Protein 4X8K (pdb70)

Solvent-accessible surface area: 9488 Å² total; per-residue (Å²): 94,53,149,110,24,54,67,14,6,43,52,10,2,0,2,38,10,0,52,36,51,37,64,90,30,80,137,162,75,89,77,30,76,75,52,77,106,146,3,7,67,106,3,30,135,12,4,85,114,0,37,88,95,2,33,119,68,10,78,198,39,0,48,57,7,0,131,151,35,59,79,149,71,22,62,83,134,65,0,31,106,47,0,51,106,2,1,59,146,0,6,35,82,8,16,38,80,139,68,94,105,0,32,82,41,0,29,145,39,0,81,50,22,0,68,150,17,28,74,126,96,114,174,131,126,78,16,38,56,22,0,85,118,50,18,58,94,149,91,0,60,91,11,9,105,78,24,20,100,109,41,143,90,130

GO terms:
  GO:0003677 DNA binding (F, IDA)
  GO:0016987 sigma factor activity (F, IDA)
  GO:0009415 response to water (P, IEP)
  GO:0005886 plasma membrane (C, HDA)
  GO:0005515 protein binding (F, IPI)
  GO:0009274 peptidoglycan-based cell wall (C, HDA)

Nearest PDB structures (foldseek):
  4x8k-assembly1_A  TM=1.008E+00  e=1.789E-16  Mycobacterium tuberculosis
  5vi5-assembly1_F  TM=9.895E-01  e=3.797E-14  Mycolicibacterium smegmatis MC2 155
  6dcf-assembly1_F  TM=9.648E-01  e=3.797E-14  Mycolicibacterium smegmatis MC2 155
  6bzo-assembly1_F  TM=9.725E-01  e=1.727E-14  Mycobacterium tuberculosis
  5vi8-assembly1_F  TM=9.917E-01  e=7.922E-14  Mycolicibacterium smegmatis MC2 155

Secondary structure (DSSP, 8-state):
-HHHHHHHHHHHHHHHHHHHHHHHHHTTT----HHHHHHHHHHHHHHHHHHHHHHHTTHHHHHHHHHTT-SSSS-HHHHHHHHHHHHHHHHHH--TTS-S-HHHHHHHHHHHHHHHHHHHH-/----HHHHHHHHS-HHHHHHHHHHHHHHHT--

B-factor: mean 57.13, std 20.07, range [26.62, 139.01]

Radius of gyration: 17.94 Å; Cα contacts (8 Å, |Δi|>4): 146; chains: 2; bounding box: 28×34×58 Å

Organism: Mycobacterium tuberculosis (strain ATCC 25618 / H37Rv) (NCBI:txid83332)

Foldseek 3Di:
DQVLQLVLLVLQVLLVVLVVVQVVCVVVVHDDDPVVNVVSVVSNVSNVVSLVVNLVVCLVVLLVLLVVVPPQPDDSVRLSVQLSVLQSVLSVVDDSVVPDGSNVSSNVSSNVSSVVVSVVVD/DDQDPVSVCVVPDPVVRVVVVVVVVVVVVVVD

Structure (mmCIF, N/CA/C/O backbone):
data_4X8K
#
_entry.id   4X8K
#
_cell.length_a   84.459
_cell.length_b   84.459
_cell.length_c   73.701
_cell.angle_alpha   90.000
_cell.angle_beta   90.000
_cell.angle_gamma   120.000
#
_symmetry.space_group_name_H-M   'P 31 2 1'
#
loop_
_entity.id
_entity.type
_entity.pdbx_description
1 polymer 'RNA polymerase sigma factor SigA'
2 polymer 'RNA polymerase-binding protein RbpA'
3 non-polymer 'SULFATE ION'
4 non-polymer 1,2-ETHANEDIOL
5 water water
#
loop_
_atom_site.group_PDB
_atom_site.id
_atom_site.type_symbol
_atom_site.label_atom_id
_atom_site.label_alt_id
_atom_site.label_comp_id
_atom_site.label_asym_id
_atom_site.label_entity_id
_atom_site.label_seq_id
_atom_site.pdbx_PDB_ins_code
_atom_site.Cartn_x
_atom_site.Cartn_y
_atom_site.Cartn_z
_atom_site.occupancy
_atom_site.B_iso_or_equiv
_atom_site.auth_seq_id
_atom_site.auth_comp_id
_atom_site.auth_asym_id
_atom_site.auth_atom_id
_atom_site.pdbx_PDB_model_num
ATOM 1 N N . ASN A 1 7 ? 37.402 45.404 8.207 1.00 65.07 242 ASN A N 1
ATOM 2 C CA . ASN A 1 7 ? 38.855 45.370 8.312 1.00 69.67 242 ASN A CA 1
ATOM 3 C C . ASN A 1 7 ? 39.322 44.045 8.903 1.00 77.68 242 ASN A C 1
ATOM 4 O O . ASN A 1 7 ? 38.568 43.361 9.597 1.00 76.59 242 ASN A O 1
ATOM 6 N N . ALA A 1 8 ? 40.571 43.690 8.625 1.00 69.40 243 ALA A N 1
ATOM 7 C CA . ALA A 1 8 ? 41.145 42.448 9.123 1.00 69.14 243 ALA A CA 1
ATOM 8 C C . ALA A 1 8 ? 41.140 42.410 10.647 1.00 63.61 243 ALA A C 1
ATOM 9 O O . ALA A 1 8 ? 40.934 41.359 11.251 1.00 71.85 243 ALA A O 1
ATOM 11 N N . GLU A 1 9 ? 41.363 43.565 11.262 1.00 74.35 244 GLU A N 1
ATOM 12 C CA . GLU A 1 9 ? 41.447 43.657 12.713 1.00 68.53 244 GLU A CA 1
ATOM 13 C C . GLU A 1 9 ? 40.089 43.394 13.368 1.00 63.88 244 GLU A C 1
ATOM 14 O O . 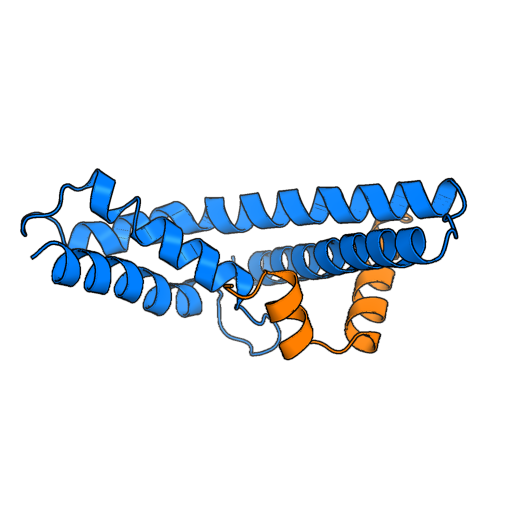GLU A 1 9 ? 39.980 42.585 14.294 1.00 55.90 244 GLU A O 1
ATOM 20 N N . GLU A 1 10 ? 39.060 44.079 12.880 1.00 54.56 245 GLU A N 1
ATOM 21 C CA . GLU A 1 10 ? 37.704 43.884 13.375 1.00 53.70 245 GLU A CA 1
ATOM 22 C C . GLU A 1 10 ? 37.237 42.449 13.152 1.00 53.95 245 GLU A C 1
ATOM 23 O O . GLU A 1 10 ? 36.396 41.944 13.900 1.00 54.61 245 GLU A O 1
ATOM 29 N N . GLU A 1 11 ? 37.778 41.809 12.114 1.00 54.05 246 GLU A N 1
ATOM 30 C CA . GLU A 1 11 ? 37.505 40.399 11.822 1.00 51.58 246 GLU A CA 1
ATOM 31 C C . GLU A 1 11 ? 37.842 39.491 13.004 1.00 52.19 246 GLU A C 1
ATOM 32 O O . GLU A 1 11 ? 37.041 38.639 13.397 1.00 46.23 246 GLU A O 1
ATOM 38 N N . VAL A 1 12 ? 39.043 39.669 13.549 1.00 43.05 247 VAL A N 1
ATOM 39 C CA . VAL A 1 12 ? 39.527 38.835 14.638 1.00 55.44 247 VAL A CA 1
ATOM 40 C C . VAL A 1 12 ? 38.679 39.041 15.882 1.00 55.66 247 VAL A C 1
ATOM 41 O O . VAL A 1 12 ? 38.341 38.088 16.585 1.00 54.71 247 VAL A O 1
ATOM 45 N N . GLU A 1 13 ? 38.333 40.295 16.144 1.00 48.14 248 GLU A N 1
ATOM 46 C CA . GLU A 1 13 ? 37.527 40.625 17.302 1.00 43.25 248 GLU A CA 1
ATOM 47 C C . GLU A 1 13 ? 36.164 39.934 17.203 1.00 57.33 248 GLU A C 1
ATOM 48 O O . GLU A 1 13 ? 35.669 39.386 18.189 1.00 46.14 248 GLU A O 1
ATOM 54 N N . LEU A 1 14 ? 35.576 39.923 16.007 1.00 47.99 249 LEU A N 1
ATOM 55 C CA . LEU A 1 14 ? 34.292 39.251 15.813 1.00 45.15 249 LEU A CA 1
ATOM 56 C C . LEU A 1 14 ? 34.392 37.740 16.049 1.00 40.25 249 LEU A C 1
ATOM 57 O O . LEU A 1 14 ? 33.502 37.137 16.653 1.00 38.58 249 LEU A O 1
ATOM 62 N N . ALA A 1 15 ? 35.474 37.136 15.566 1.00 40.86 250 ALA A N 1
ATOM 63 C CA . ALA A 1 15 ? 35.672 35.695 15.694 1.00 50.06 250 ALA A CA 1
ATOM 64 C C . ALA A 1 15 ? 35.907 35.284 17.160 1.00 35.33 250 ALA A C 1
ATOM 65 O O . ALA A 1 15 ? 35.403 34.262 17.618 1.00 40.91 250 ALA A O 1
ATOM 67 N N . LYS A 1 16 ? 36.646 36.093 17.905 1.00 38.31 251 LYS A N 1
ATOM 68 C CA . LYS A 1 16 ? 36.808 35.834 19.331 1.00 42.72 251 LYS A CA 1
ATOM 69 C C . LYS A 1 16 ? 35.455 35.871 20.041 1.00 47.65 251 LYS A C 1
ATOM 70 O O . LYS A 1 16 ? 35.165 35.018 20.895 1.00 45.17 251 LYS A O 1
ATOM 76 N N . ARG A 1 17 ? 34.627 36.854 19.685 1.00 43.55 252 ARG A N 1
ATOM 77 C CA . ARG A 1 17 ? 33.330 37.016 20.338 1.00 41.67 252 ARG A CA 1
ATOM 78 C C . ARG A 1 17 ? 32.470 35.806 20.038 1.00 38.48 252 ARG A C 1
ATOM 79 O O . ARG A 1 17 ? 31.703 35.343 20.881 1.00 38.20 252 ARG A O 1
ATOM 87 N N . ILE A 1 18 ? 32.625 35.275 18.832 1.00 37.43 253 ILE A N 1
ATOM 88 C CA . ILE A 1 18 ? 31.873 34.101 18.426 1.00 37.27 253 ILE A CA 1
ATOM 89 C C . ILE A 1 18 ? 32.280 32.871 19.239 1.00 35.06 253 ILE A C 1
ATOM 90 O O . ILE A 1 18 ? 31.432 32.140 19.744 1.00 37.18 253 ILE A O 1
ATOM 95 N N . GLU A 1 19 ? 33.581 32.648 19.370 1.00 34.59 254 GLU A N 1
ATOM 96 C CA . GLU A 1 19 ? 34.067 31.494 20.115 1.00 40.97 254 GLU A CA 1
ATOM 97 C C . GLU A 1 19 ? 33.680 31.587 21.592 1.00 32.42 254 GLU A C 1
ATOM 98 O O . GLU A 1 19 ? 33.174 30.620 22.164 1.00 30.90 254 GLU A O 1
ATOM 104 N N . ALA A 1 20 ? 33.881 32.758 22.194 1.00 32.58 255 ALA A N 1
ATOM 105 C CA . ALA A 1 20 ? 33.488 32.975 23.590 1.00 35.94 255 ALA A CA 1
ATOM 106 C C . ALA A 1 20 ? 31.997 32.691 23.806 1.00 33.00 255 ALA A C 1
ATOM 107 O O . ALA A 1 20 ? 31.611 32.058 24.798 1.00 43.56 255 ALA A O 1
ATOM 109 N N . GLY A 1 21 ? 31.171 33.149 22.867 1.00 42.42 256 GLY A N 1
ATOM 110 C CA . GLY A 1 21 ? 29.734 32.947 22.931 1.00 28.96 256 GLY A CA 1
ATOM 111 C C . GLY A 1 21 ? 29.331 31.489 22.838 1.00 41.27 256 GLY A C 1
ATOM 112 O O . GLY A 1 21 ? 28.469 31.020 23.589 1.00 40.71 256 GLY A O 1
ATOM 113 N N . LEU A 1 22 ? 29.951 30.777 21.900 1.00 36.02 257 LEU A N 1
ATOM 114 C CA . LEU A 1 22 ? 29.748 29.339 21.733 1.00 36.37 257 LEU A CA 1
ATOM 115 C C . LEU A 1 22 ? 30.107 28.587 23.002 1.00 43.28 257 LEU A C 1
ATOM 116 O O . LEU A 1 22 ? 29.376 27.705 23.455 1.00 39.49 257 LEU A O 1
ATOM 121 N N . TYR A 1 23 ? 31.256 28.935 23.567 1.00 33.71 258 TYR A N 1
ATOM 122 C CA . TYR A 1 23 ? 31.704 28.295 24.793 1.00 43.07 258 TYR A CA 1
ATOM 123 C C . TYR A 1 23 ? 30.771 28.608 25.972 1.00 43.85 258 TYR A C 1
ATOM 124 O O . TYR A 1 23 ? 30.376 27.702 26.712 1.00 41.63 258 TYR A O 1
ATOM 133 N N . ALA A 1 24 ? 30.410 29.880 26.134 1.00 40.23 259 ALA A N 1
ATOM 134 C CA . ALA A 1 24 ? 29.456 30.281 27.175 1.00 40.14 259 ALA A CA 1
ATOM 135 C C . ALA A 1 24 ? 28.149 29.495 27.061 1.00 47.86 259 ALA A C 1
ATOM 136 O O . ALA A 1 24 ? 27.546 29.104 28.061 1.00 46.81 259 ALA A O 1
ATOM 138 N N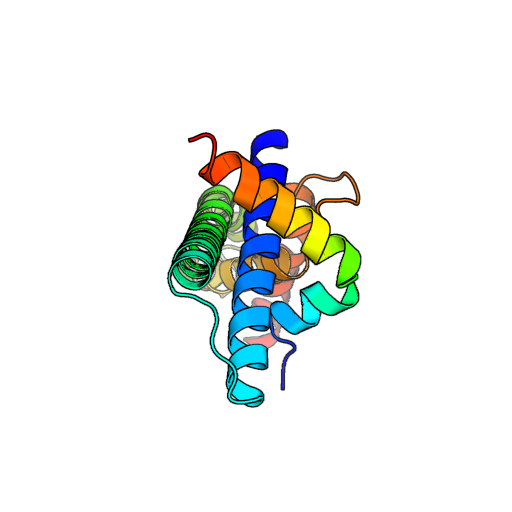 . THR A 1 25 ? 27.723 29.262 25.828 1.00 43.59 260 THR A N 1
ATOM 139 C CA . THR A 1 25 ? 26.505 28.513 25.566 1.00 41.36 260 THR A CA 1
ATOM 140 C C . THR A 1 25 ? 26.654 27.059 25.994 1.00 41.85 260 THR A C 1
ATOM 141 O O . THR A 1 25 ? 25.750 26.486 26.599 1.00 46.01 260 THR A O 1
ATOM 145 N N . GLN A 1 26 ? 27.797 26.463 25.662 1.00 39.29 261 GLN A N 1
ATOM 146 C CA . GLN A 1 26 ? 28.046 25.060 25.973 1.00 44.19 261 GLN A CA 1
ATOM 147 C C . GLN A 1 26 ? 28.127 24.862 27.481 1.00 47.33 261 GLN A C 1
ATOM 148 O O . GLN A 1 26 ? 27.526 23.942 28.042 1.00 47.09 261 GLN A O 1
ATOM 154 N N . LEU A 1 27 ? 28.875 25.749 28.125 1.00 40.73 262 LEU A N 1
ATOM 155 C CA . LEU A 1 27 ? 29.061 25.708 29.565 1.00 47.08 262 LEU A CA 1
ATOM 156 C C . LEU A 1 27 ? 27.713 25.701 30.298 1.00 47.53 262 LEU A C 1
ATOM 157 O O . LEU A 1 27 ? 27.485 24.881 31.187 1.00 45.71 262 LEU A O 1
ATOM 162 N N . MET A 1 28 ? 26.808 26.587 29.899 1.00 49.84 263 MET A N 1
ATOM 163 C CA . MET A 1 28 ? 25.480 26.624 30.498 1.00 53.33 263 MET A CA 1
ATOM 164 C C . MET A 1 28 ? 24.659 25.378 30.172 1.00 59.19 263 MET A C 1
ATOM 165 O O . MET A 1 28 ? 23.916 24.880 31.014 1.00 57.34 263 MET A O 1
ATOM 170 N N . THR A 1 29 ? 24.795 24.869 28.953 1.00 47.73 264 THR A N 1
ATOM 171 C CA . THR A 1 29 ? 24.111 23.632 28.585 1.00 46.82 264 THR A CA 1
ATOM 172 C C . THR A 1 29 ? 24.578 22.440 29.429 1.00 58.64 264 THR A C 1
ATOM 173 O O . THR A 1 29 ? 23.767 21.668 29.937 1.00 62.55 264 THR A O 1
ATOM 177 N N . GLU A 1 30 ? 25.890 22.299 29.575 1.00 52.09 265 GLU A N 1
ATOM 178 C CA . GLU A 1 30 ? 26.454 21.170 30.300 1.00 56.60 265 GLU A CA 1
ATOM 179 C C . GLU A 1 30 ? 26.268 21.318 31.809 1.00 61.29 265 GLU A C 1
ATOM 180 O O . GLU A 1 30 ? 26.180 20.321 32.524 1.00 60.02 265 GLU A O 1
ATOM 186 N N . LEU A 1 31 ? 26.192 22.556 32.288 1.00 56.09 266 LEU A N 1
ATOM 187 C CA . LEU A 1 31 ? 25.887 22.802 33.696 1.00 56.73 266 LEU A CA 1
ATOM 188 C C . LEU A 1 31 ? 24.461 22.372 34.011 1.00 69.33 266 LEU A C 1
ATOM 189 O O . LEU A 1 31 ? 24.171 21.888 35.104 1.00 78.09 266 LEU A O 1
ATOM 194 N N . SER A 1 32 ? 23.574 22.552 33.039 1.00 73.52 267 SER A N 1
ATOM 195 C CA . SER A 1 32 ? 22.183 22.151 33.180 1.00 65.57 267 SER A CA 1
ATOM 196 C C . SER A 1 32 ? 22.071 20.630 33.283 1.00 68.85 267 SER A C 1
ATOM 197 O O . SER A 1 32 ? 21.279 20.108 34.067 1.00 82.40 267 SER A O 1
ATOM 200 N N . GLU A 1 33 ? 22.881 19.927 32.497 1.00 69.92 268 GLU A N 1
ATOM 201 C CA . GLU A 1 33 ? 22.852 18.468 32.459 1.00 69.23 268 GLU A CA 1
ATOM 202 C C . GLU A 1 33 ? 23.311 17.828 33.766 1.00 82.26 268 GLU A C 1
ATOM 203 O O . GLU A 1 33 ? 23.193 16.615 33.937 1.00 94.42 268 GLU A O 1
ATOM 209 N N . ARG A 1 34 ? 23.848 18.631 34.679 1.00 80.18 269 ARG A N 1
ATOM 210 C CA . ARG A 1 34 ? 24.272 18.105 35.972 1.00 84.76 269 ARG A CA 1
ATOM 211 C C . ARG A 1 34 ? 23.507 18.775 37.108 1.00 79.40 269 ARG A C 1
ATOM 212 O O . ARG A 1 34 ? 23.975 18.820 38.243 1.00 97.76 269 ARG A O 1
ATOM 220 N N . GLY A 1 35 ? 22.328 19.300 36.790 1.00 79.99 270 GLY A N 1
ATOM 221 C CA . GLY A 1 35 ? 21.428 19.833 37.796 1.00 79.58 270 GLY A CA 1
ATOM 222 C C . GLY A 1 35 ? 21.903 21.107 38.463 1.00 90.63 270 GLY A C 1
ATOM 223 O O . GLY A 1 35 ? 21.148 21.754 39.191 1.00 102.67 270 GLY A O 1
ATOM 224 N N . GLU A 1 36 ? 23.156 21.471 38.218 1.00 88.74 271 GLU A N 1
ATOM 225 C CA . GLU A 1 36 ? 23.725 22.674 38.809 1.00 86.22 271 GLU A CA 1
ATOM 226 C C . GLU A 1 36 ? 23.325 23.916 38.024 1.00 90.57 271 GLU A C 1
ATOM 227 O O . GLU A 1 36 ? 23.191 23.885 36.799 1.00 89.25 271 GLU A O 1
ATOM 233 N N . LYS A 1 37 ? 23.117 25.009 38.744 1.00 105.57 272 LYS A N 1
ATOM 234 C CA . LYS A 1 37 ? 22.852 26.292 38.117 1.00 93.01 272 LYS A CA 1
ATOM 235 C C . LYS A 1 37 ? 23.942 27.270 38.520 1.00 91.16 272 LYS A C 1
ATOM 236 O O . LYS A 1 37 ? 24.575 27.118 39.569 1.00 70.48 272 LYS A O 1
ATOM 238 N N . LEU A 1 38 ? 24.181 28.264 37.679 1.00 72.08 273 LEU A N 1
ATOM 239 C CA . LEU A 1 38 ? 25.123 29.306 38.040 1.00 86.46 273 LEU A CA 1
ATOM 240 C C . LEU A 1 38 ? 24.441 30.302 38.968 1.00 82.38 273 LEU A C 1
ATOM 241 O O . LEU A 1 38 ? 23.231 30.518 38.870 1.00 75.40 273 LEU A O 1
ATOM 246 N N . PRO A 1 39 ? 25.212 30.898 39.887 1.00 79.75 274 PRO A N 1
ATOM 247 C CA . PRO A 1 39 ? 24.707 32.055 40.629 1.00 64.59 274 PRO A CA 1
ATOM 248 C C . PRO A 1 39 ? 24.165 33.104 39.653 1.00 81.84 274 PRO A C 1
ATOM 249 O O . PRO A 1 39 ? 24.635 33.174 38.516 1.00 64.84 274 PRO A O 1
ATOM 253 N N . ALA A 1 40 ? 23.185 33.893 40.083 1.00 81.06 275 ALA A N 1
ATOM 254 C CA . ALA A 1 40 ? 22.483 34.801 39.178 1.00 71.98 275 ALA A CA 1
ATOM 255 C C . ALA A 1 40 ? 23.423 35.785 38.479 1.00 75.78 275 ALA A C 1
ATOM 256 O O . ALA A 1 40 ? 23.188 36.164 37.327 1.00 65.03 275 ALA A O 1
ATOM 258 N N . ALA A 1 41 ? 24.486 36.191 39.171 1.00 52.28 276 ALA A N 1
ATOM 259 C CA . ALA A 1 41 ? 25.423 37.165 38.619 1.00 56.99 276 ALA A CA 1
ATOM 260 C C . ALA A 1 41 ? 26.243 36.570 37.476 1.00 72.12 276 ALA A C 1
ATOM 261 O O . ALA A 1 41 ? 26.484 37.235 36.469 1.00 68.63 276 ALA A O 1
ATOM 263 N N . GLN A 1 42 ? 26.669 35.321 37.637 1.00 68.17 277 GLN A N 1
ATOM 264 C CA . GLN A 1 42 ? 27.415 34.628 36.591 1.00 66.83 277 GLN A CA 1
ATOM 265 C C . GLN A 1 42 ? 26.534 34.340 35.384 1.00 63.58 277 GLN A C 1
ATOM 266 O O . GLN A 1 42 ? 26.931 34.587 34.246 1.00 56.94 277 GLN A O 1
ATOM 272 N N . ARG A 1 43 ? 25.344 33.807 35.652 1.00 56.80 278 ARG A N 1
ATOM 273 C CA . ARG A 1 43 ? 24.361 33.472 34.627 1.00 62.72 278 ARG A CA 1
ATOM 274 C C . ARG A 1 43 ? 24.067 34.672 33.729 1.00 63.18 278 ARG A C 1
ATOM 275 O O . ARG A 1 43 ? 23.974 34.539 32.510 1.00 53.55 278 ARG A O 1
ATOM 283 N N . ARG A 1 44 ? 23.937 35.843 34.345 1.00 48.18 279 ARG A N 1
ATOM 284 C CA . ARG A 1 44 ? 23.676 37.082 33.624 1.00 62.54 279 ARG A CA 1
ATOM 285 C C . ARG A 1 44 ? 24.801 37.434 32.652 1.00 55.92 279 ARG A C 1
ATOM 286 O O . ARG A 1 44 ? 24.539 37.869 31.528 1.00 52.50 279 ARG A O 1
ATOM 294 N N . ASP A 1 45 ? 26.044 37.251 33.091 1.00 54.63 280 ASP A N 1
ATOM 295 C CA . ASP A 1 45 ? 27.213 37.564 32.270 1.00 59.65 280 ASP A CA 1
ATOM 296 C C . ASP A 1 45 ? 27.393 36.545 31.145 1.00 62.72 280 ASP A C 1
ATOM 297 O O . ASP A 1 45 ? 27.768 36.898 30.020 1.00 49.66 280 ASP A O 1
ATOM 302 N N . MET A 1 46 ? 27.127 35.283 31.468 1.00 41.64 281 MET A N 1
ATOM 303 C CA . MET A 1 46 ? 27.200 34.189 30.510 1.00 51.53 281 MET A CA 1
ATOM 304 C C . MET A 1 46 ? 26.158 34.407 29.425 1.00 57.63 281 MET A C 1
ATOM 305 O O . MET A 1 46 ? 26.427 34.224 28.240 1.00 53.29 281 MET A O 1
ATOM 310 N N . MET A 1 47 ? 24.966 34.811 29.851 1.00 45.89 282 MET A N 1
ATOM 311 C CA . MET A 1 47 ? 23.858 35.085 28.949 1.00 45.82 282 MET A CA 1
ATOM 312 C C . MET A 1 47 ? 24.200 36.233 27.994 1.00 50.06 282 MET A C 1
ATOM 313 O O . MET A 1 47 ? 23.896 36.179 26.799 1.00 49.43 282 MET A O 1
ATOM 318 N N . TRP A 1 48 ? 24.851 37.260 28.530 1.00 39.24 283 TRP A N 1
ATOM 319 C CA . TRP A 1 48 ? 25.267 38.405 27.733 1.00 49.68 283 TRP A CA 1
ATOM 320 C C . TRP A 1 48 ? 26.319 38.005 26.699 1.00 43.95 283 TRP A C 1
ATOM 321 O O . TRP A 1 48 ? 26.245 38.418 25.548 1.00 45.94 283 TRP A O 1
ATOM 332 N N . ILE A 1 49 ? 27.302 37.215 27.128 1.00 46.19 284 ILE A N 1
ATOM 333 C CA . ILE A 1 49 ? 28.365 36.729 26.247 1.00 46.99 284 ILE A CA 1
ATOM 334 C C . ILE A 1 49 ? 27.778 35.873 25.122 1.00 40.92 284 ILE A C 1
ATOM 335 O O . ILE A 1 49 ? 28.156 36.001 23.959 1.00 40.35 284 ILE A O 1
ATOM 340 N N . CYS A 1 50 ? 26.838 35.006 25.475 1.00 42.80 285 CYS A N 1
ATOM 341 C CA . CYS A 1 50 ? 26.178 34.172 24.486 1.00 42.65 285 CYS A CA 1
ATOM 342 C C . CYS A 1 50 ? 25.443 35.003 23.433 1.00 53.76 285 CYS A C 1
ATOM 343 O O . CYS A 1 50 ? 25.521 34.708 22.243 1.00 43.86 285 CYS A O 1
ATOM 346 N N . ARG A 1 51 ? 24.726 36.035 23.868 1.00 43.20 286 ARG A N 1
ATOM 347 C CA . ARG A 1 51 ? 23.980 36.880 22.939 1.00 45.68 286 ARG A CA 1
ATOM 348 C C . ARG A 1 51 ? 24.925 37.742 22.118 1.00 47.36 286 ARG A C 1
ATOM 349 O O . ARG A 1 51 ? 24.693 37.986 20.934 1.00 42.66 286 ARG A O 1
ATOM 357 N N . ASP A 1 52 ? 25.999 38.195 22.749 1.00 39.15 287 ASP A N 1
ATOM 358 C CA . ASP A 1 52 ? 26.996 39.007 22.068 1.00 40.98 287 ASP A CA 1
ATOM 359 C C . ASP A 1 52 ? 27.697 38.203 20.960 1.00 54.68 287 ASP A C 1
ATOM 360 O O . ASP A 1 52 ? 28.097 38.753 19.930 1.00 41.92 287 ASP A O 1
ATOM 365 N N . GLY A 1 53 ? 27.829 36.898 21.179 1.00 38.85 288 GLY A N 1
ATOM 366 C CA . GLY A 1 53 ? 28.466 36.008 20.226 1.00 33.79 288 GLY A CA 1
ATOM 367 C C . GLY A 1 53 ? 27.634 35.844 18.971 1.00 43.46 288 GLY A C 1
ATOM 368 O O . GLY A 1 53 ? 28.162 35.850 17.855 1.00 36.95 288 GLY A O 1
ATOM 369 N N . ASP A 1 54 ? 26.328 35.696 19.160 1.00 38.49 289 ASP A N 1
ATOM 370 C CA . ASP A 1 54 ? 25.398 35.603 18.047 1.00 46.62 289 ASP A CA 1
ATOM 371 C C . ASP A 1 54 ? 25.346 36.910 17.256 1.00 47.04 289 ASP A C 1
ATOM 372 O O . ASP A 1 54 ? 25.248 36.885 16.028 1.00 47.15 289 ASP A O 1
ATOM 377 N N . ARG A 1 55 ? 25.416 38.045 17.949 1.00 41.04 290 ARG A N 1
ATOM 378 C CA . ARG A 1 55 ? 25.503 39.342 17.271 1.00 45.25 290 ARG A CA 1
ATOM 379 C C . ARG A 1 55 ? 26.769 39.422 16.429 1.00 46.20 290 ARG A C 1
ATOM 380 O O . ARG A 1 55 ? 26.764 39.976 15.325 1.00 39.92 290 ARG A O 1
ATOM 388 N N . ALA A 1 56 ? 27.865 38.888 16.961 1.00 36.00 291 ALA A N 1
ATOM 389 C CA . ALA A 1 56 ? 29.132 38.941 16.243 1.00 44.84 291 ALA A CA 1
ATOM 390 C C . ALA A 1 56 ? 29.058 38.051 15.001 1.00 36.54 291 ALA A C 1
ATOM 391 O O . ALA A 1 56 ? 29.610 38.385 13.960 1.00 32.96 291 ALA A O 1
ATOM 393 N N . LYS A 1 57 ? 28.355 36.930 15.120 1.00 37.11 292 LYS A N 1
ATOM 394 C CA . LYS A 1 57 ? 28.206 36.014 14.007 1.00 42.09 292 LYS A CA 1
ATOM 395 C C . LYS A 1 57 ? 27.412 36.680 12.883 1.00 51.00 292 LYS A C 1
ATOM 396 O O . LYS A 1 57 ? 27.809 36.622 11.719 1.00 40.11 292 LYS A O 1
ATOM 402 N N . ASN A 1 58 ? 26.304 37.331 13.236 1.00 38.44 293 ASN A N 1
ATOM 403 C CA . ASN A 1 58 ? 25.489 38.040 12.253 1.00 42.79 293 ASN A CA 1
ATOM 404 C C . ASN A 1 58 ? 26.251 39.160 11.552 1.00 41.65 293 ASN A C 1
ATOM 405 O O . ASN A 1 58 ? 26.127 39.357 10.339 1.00 44.31 293 ASN A O 1
ATOM 410 N N . HIS A 1 59 ? 27.043 39.885 12.326 1.00 36.53 294 HIS A N 1
ATOM 411 C CA . HIS A 1 59 ? 27.865 40.965 11.807 1.00 38.95 294 HIS A CA 1
ATOM 412 C C . HIS A 1 59 ? 28.942 40.453 10.842 1.00 41.57 294 HIS A C 1
ATOM 413 O O . HIS A 1 59 ? 29.219 41.085 9.826 1.00 38.92 294 HIS A O 1
ATOM 420 N N . LEU A 1 60 ? 29.570 39.325 11.170 1.00 44.71 295 LEU A N 1
ATOM 421 C CA . LEU A 1 60 ? 30.628 38.795 10.319 1.00 41.59 295 LEU A CA 1
ATOM 422 C C . LEU A 1 60 ? 30.020 38.326 8.999 1.00 37.82 295 LEU A C 1
ATOM 423 O O . LEU A 1 60 ? 30.571 38.571 7.932 1.00 42.71 295 LEU A O 1
ATOM 428 N N . LEU A 1 61 ? 28.868 37.669 9.095 1.00 41.93 296 LEU A N 1
ATOM 429 C CA . LEU A 1 61 ? 28.091 37.279 7.933 1.00 41.32 296 LEU A CA 1
ATOM 430 C C . LEU A 1 61 ? 27.736 38.490 7.077 1.00 48.17 296 LEU A C 1
ATOM 431 O O . LEU A 1 61 ? 28.082 38.545 5.899 1.00 40.55 296 LEU A O 1
ATOM 436 N N . GLU A 1 62 ? 27.059 39.459 7.686 1.00 38.97 297 GLU A N 1
ATOM 437 C CA . GLU A 1 62 ? 26.692 40.709 7.023 1.00 41.35 297 GLU A CA 1
ATOM 438 C C . GLU A 1 62 ? 27.859 41.392 6.307 1.00 46.89 297 GLU A C 1
ATOM 439 O O . GLU A 1 62 ? 27.713 41.843 5.177 1.00 37.19 297 GLU A O 1
ATOM 445 N N . ALA A 1 63 ? 29.013 41.471 6.961 1.00 40.37 298 ALA A N 1
ATOM 446 C CA . ALA A 1 63 ? 30.174 42.128 6.362 1.00 40.62 298 ALA A CA 1
ATOM 447 C C . ALA A 1 63 ? 30.740 41.366 5.162 1.00 40.99 298 ALA A C 1
ATOM 448 O O . ALA A 1 63 ? 31.640 41.857 4.484 1.00 42.43 298 ALA A O 1
ATOM 450 N N . ASN A 1 64 ? 30.231 40.165 4.906 1.00 36.93 299 ASN A N 1
ATOM 451 C CA . ASN A 1 64 ? 30.762 39.370 3.808 1.00 47.33 299 ASN A CA 1
ATOM 452 C C . ASN A 1 64 ? 29.723 38.926 2.777 1.00 37.88 299 ASN A C 1
ATOM 453 O O . ASN A 1 64 ? 30.036 38.123 1.896 1.00 34.48 299 ASN A O 1
ATOM 458 N N . LEU A 1 65 ? 28.506 39.456 2.880 1.00 34.93 300 LEU A N 1
ATOM 459 C CA . LEU A 1 65 ? 27.455 39.157 1.908 1.00 42.59 300 LEU A CA 1
ATOM 460 C C . LEU A 1 65 ? 27.796 39.719 0.524 1.00 43.46 300 LEU A C 1
ATOM 461 O O . LEU A 1 65 ? 27.479 39.111 -0.503 1.00 43.92 300 LEU A O 1
ATOM 466 N N . ARG A 1 66 ? 28.445 40.879 0.502 1.00 38.93 301 ARG A N 1
ATOM 467 C CA . ARG A 1 66 ? 28.854 41.496 -0.750 1.00 44.50 301 ARG A CA 1
ATOM 468 C C . ARG A 1 66 ? 29.890 40.632 -1.471 1.00 50.41 301 ARG A C 1
ATOM 469 O O . ARG A 1 66 ? 29.900 40.558 -2.699 1.00 48.09 301 ARG A O 1
ATOM 477 N N . LEU A 1 67 ? 30.763 39.977 -0.710 1.00 51.10 302 LEU A N 1
ATOM 478 C CA . LEU A 1 67 ? 31.724 39.054 -1.306 1.00 44.09 302 LEU A CA 1
ATOM 479 C C . LEU A 1 67 ? 31.001 37.880 -1.961 1.00 44.01 302 LEU A C 1
ATOM 480 O O . LEU A 1 67 ? 31.378 37.436 -3.047 1.00 40.80 302 LEU A O 1
ATOM 485 N N . VAL A 1 68 ? 29.961 37.375 -1.304 1.00 35.76 303 VAL A N 1
ATOM 486 C CA . VAL A 1 68 ? 29.148 36.334 -1.917 1.00 35.36 303 VAL A CA 1
ATOM 487 C C . VAL A 1 68 ? 28.589 36.823 -3.255 1.00 51.15 303 VAL A C 1
ATOM 488 O O . VAL A 1 68 ? 28.570 36.082 -4.238 1.00 37.11 303 VAL A O 1
ATOM 492 N N . VAL A 1 69 ? 28.152 38.080 -3.293 1.00 42.28 304 VAL A N 1
ATOM 493 C CA . VAL A 1 69 ? 27.529 38.625 -4.496 1.00 46.08 304 VAL A CA 1
ATOM 494 C C . VAL A 1 69 ? 28.529 38.782 -5.642 1.00 49.07 304 VAL A C 1
ATOM 495 O O . VAL A 1 69 ? 28.215 38.465 -6.792 1.00 48.98 304 VAL A O 1
ATOM 499 N N . SER A 1 70 ? 29.727 39.270 -5.328 1.00 45.52 305 SER A N 1
ATOM 500 C CA . SER A 1 70 ? 30.771 39.436 -6.337 1.00 46.09 305 SER A CA 1
ATOM 501 C C . SER A 1 70 ? 31.171 38.100 -6.965 1.00 47.89 305 SER A C 1
ATOM 502 O O . SER A 1 70 ? 31.413 38.023 -8.166 1.00 52.82 305 SER A O 1
ATOM 505 N N . LEU A 1 71 ? 31.235 37.046 -6.160 1.00 39.65 306 LEU A N 1
ATOM 506 C CA . LEU A 1 71 ? 31.568 35.731 -6.695 1.00 45.69 306 LEU A CA 1
ATOM 507 C C . LEU A 1 71 ? 30.415 35.146 -7.511 1.00 58.21 306 LEU A C 1
ATOM 508 O O . LEU A 1 71 ? 30.637 34.502 -8.538 1.00 52.25 306 LEU A O 1
ATOM 513 N N . ALA A 1 72 ? 29.185 35.378 -7.064 1.00 44.14 307 ALA A N 1
ATOM 514 C CA . ALA A 1 72 ? 28.022 34.826 -7.748 1.00 52.70 307 ALA A CA 1
ATOM 515 C C . ALA A 1 72 ? 27.856 35.404 -9.156 1.00 52.95 307 ALA A C 1
ATOM 516 O O . ALA A 1 72 ? 27.357 34.729 -10.053 1.00 42.86 307 ALA A O 1
ATOM 518 N N . LYS A 1 73 ? 28.272 36.657 -9.326 1.00 40.29 308 LYS A N 1
ATOM 519 C CA . LYS A 1 73 ? 28.159 37.362 -10.588 1.00 52.60 308 LYS A CA 1
ATOM 520 C C . LYS A 1 73 ? 29.036 36.709 -11.644 1.00 67.04 308 LYS A C 1
ATOM 521 O O . LYS A 1 73 ? 28.757 36.808 -12.837 1.00 69.06 308 LYS A O 1
ATOM 527 N N . ARG A 1 74 ? 30.090 36.035 -11.199 1.00 58.77 309 ARG A N 1
ATOM 528 C CA . ARG A 1 74 ? 30.959 35.304 -12.112 1.00 55.41 309 ARG A CA 1
ATOM 529 C C . ARG A 1 74 ? 30.213 34.153 -12.786 1.00 64.69 309 ARG A C 1
ATOM 530 O O . ARG A 1 74 ? 30.586 33.721 -13.876 1.00 63.63 309 ARG A O 1
ATOM 538 N N . TYR A 1 75 ? 29.162 33.657 -12.137 1.00 48.12 310 TYR A N 1
ATOM 539 C CA . TYR A 1 75 ? 28.513 32.430 -12.592 1.00 43.33 310 TYR A CA 1
ATOM 540 C C . TYR A 1 75 ? 27.114 32.634 -13.174 1.00 43.01 310 TYR A C 1
ATOM 541 O O . TYR A 1 75 ? 26.398 31.664 -13.413 1.00 50.08 310 TYR A O 1
ATOM 550 N N . THR A 1 76 ? 26.722 33.883 -13.404 1.00 41.17 311 THR A N 1
ATOM 551 C CA . THR A 1 76 ? 25.393 34.146 -13.951 1.00 50.84 311 THR A CA 1
ATOM 552 C C . THR A 1 76 ? 25.317 33.734 -15.423 1.00 62.69 311 THR A C 1
ATOM 553 O O . THR A 1 76 ? 26.327 33.698 -16.122 1.00 57.86 311 THR A O 1
ATOM 557 N N . GLY A 1 77 ? 24.115 33.405 -15.881 1.00 58.84 312 GLY A N 1
ATOM 558 C CA . GLY A 1 77 ? 23.890 33.104 -17.282 1.00 69.51 312 GLY A CA 1
ATOM 559 C C . GLY A 1 77 ? 24.338 31.712 -17.679 1.00 66.86 312 GLY A C 1
ATOM 560 O O . GLY A 1 77 ? 24.820 31.509 -18.790 1.00 77.96 312 GLY A O 1
ATOM 561 N N . ARG A 1 78 ? 24.171 30.750 -16.778 1.00 53.32 313 ARG A N 1
ATOM 562 C CA . ARG A 1 78 ? 24.592 29.379 -17.049 1.00 46.75 313 ARG A CA 1
ATOM 563 C C . ARG A 1 78 ? 23.583 28.369 -16.527 1.00 52.08 313 ARG A C 1
ATOM 564 O O . ARG A 1 78 ? 23.941 27.241 -16.185 1.00 59.39 313 ARG A O 1
ATOM 572 N N . GLY A 1 79 ? 22.322 28.777 -16.454 1.00 52.59 314 GLY A N 1
ATOM 573 C CA . GLY A 1 79 ? 21.272 27.881 -16.012 1.00 57.92 314 GLY A CA 1
ATOM 574 C C . GLY A 1 79 ? 20.728 28.151 -14.621 1.00 58.61 314 GLY A C 1
ATOM 575 O O . GLY A 1 79 ? 19.581 27.814 -14.328 1.00 71.25 314 GLY A O 1
ATOM 576 N N . MET A 1 80 ? 21.540 28.747 -13.753 1.00 67.92 315 MET A N 1
ATOM 577 C CA . MET A 1 80 ? 21.085 29.020 -12.391 1.00 54.08 315 MET A CA 1
ATOM 578 C C . MET A 1 80 ? 20.767 30.500 -12.209 1.00 45.68 315 MET A C 1
ATOM 579 O O . MET A 1 80 ? 21.577 31.370 -12.544 1.00 41.41 315 MET A O 1
ATOM 584 N N . ALA A 1 81 ? 19.567 30.778 -11.710 1.00 37.25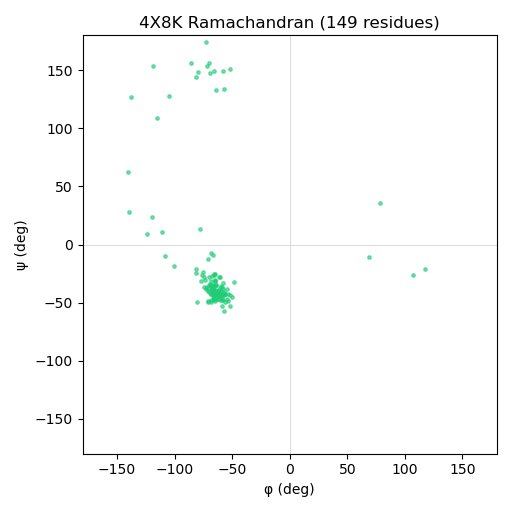 316 ALA A N 1
ATOM 585 C CA . ALA A 1 81 ? 19.145 32.152 -11.455 1.00 46.18 316 ALA A CA 1
ATOM 586 C C . ALA A 1 81 ? 20.107 32.842 -10.485 1.00 48.02 316 ALA A C 1
ATOM 587 O O . ALA A 1 81 ? 20.714 32.196 -9.626 1.00 44.69 316 ALA A O 1
ATOM 589 N N . PHE A 1 82 ? 20.238 34.154 -10.645 1.00 36.64 317 PHE A N 1
ATOM 590 C CA . PHE A 1 82 ? 21.098 34.984 -9.819 1.00 42.23 317 PHE A CA 1
ATOM 591 C C . PHE A 1 82 ? 20.827 34.816 -8.312 1.00 45.90 317 PHE A C 1
ATOM 592 O O . PHE A 1 82 ? 21.756 34.613 -7.535 1.00 48.05 317 PHE A O 1
ATOM 600 N N . LEU A 1 83 ? 19.562 34.883 -7.905 1.00 46.78 318 LEU A N 1
ATOM 601 C CA . LEU A 1 83 ? 19.228 34.769 -6.486 1.00 53.44 318 LEU A CA 1
ATOM 602 C C . LEU A 1 83 ? 19.520 33.376 -5.952 1.00 50.99 318 LEU A C 1
ATOM 603 O O . LEU A 1 83 ? 19.788 33.208 -4.761 1.00 45.89 318 LEU A O 1
ATOM 608 N N . ASP A 1 84 ? 19.477 32.375 -6.826 1.00 44.41 319 ASP A N 1
ATOM 609 C CA . ASP A 1 84 ? 19.791 31.008 -6.405 1.00 49.11 319 ASP A CA 1
ATOM 610 C C . ASP A 1 84 ? 21.288 30.831 -6.189 1.00 47.69 319 ASP A C 1
ATOM 611 O O . ASP A 1 84 ? 21.712 30.113 -5.279 1.00 47.59 319 ASP A O 1
ATOM 616 N N . LEU A 1 85 ? 22.082 31.493 -7.025 1.00 46.48 320 LEU A N 1
ATOM 617 C CA . LEU A 1 85 ? 23.528 31.507 -6.861 1.00 50.08 320 LEU A CA 1
ATOM 618 C C . LEU A 1 85 ? 23.889 32.126 -5.517 1.00 43.05 320 LEU A C 1
ATOM 619 O O . LEU A 1 85 ? 24.763 31.633 -4.812 1.00 41.85 320 LEU A O 1
ATOM 624 N N . ILE A 1 86 ? 23.215 33.222 -5.188 1.00 40.23 321 ILE A N 1
ATOM 625 C CA . ILE A 1 86 ? 23.467 33.958 -3.954 1.00 41.77 321 ILE A CA 1
ATOM 626 C C . ILE A 1 86 ? 23.074 33.122 -2.739 1.00 38.62 321 ILE A C 1
ATOM 627 O O . ILE A 1 86 ? 23.790 33.100 -1.743 1.00 45.04 321 ILE A O 1
ATOM 632 N N . GLN A 1 87 ? 21.947 32.423 -2.836 1.00 38.74 322 GLN A N 1
ATOM 633 C CA A GLN A 1 87 ? 21.498 31.526 -1.779 0.50 44.67 322 GLN A CA 1
ATOM 634 C CA B GLN A 1 87 ? 21.503 31.532 -1.768 0.50 42.89 322 GLN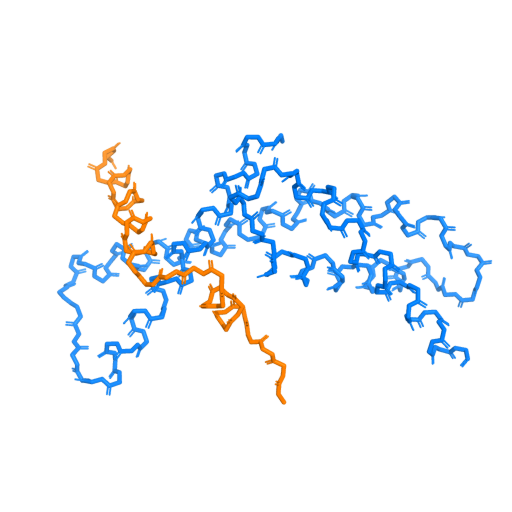 A CA 1
ATOM 635 C C . GLN A 1 87 ? 22.533 30.445 -1.476 1.00 52.06 322 GLN A C 1
ATOM 636 O O . GLN A 1 87 ? 22.886 30.210 -0.321 1.00 42.73 322 GLN A O 1
ATOM 647 N N . GLU A 1 88 ? 23.010 29.781 -2.523 1.00 41.05 323 GLU A N 1
ATOM 648 C CA . GLU A 1 88 ? 24.024 28.745 -2.375 1.00 44.47 323 GLU A CA 1
ATOM 649 C C . GLU A 1 88 ? 25.338 29.344 -1.887 1.00 36.48 323 GLU A C 1
ATOM 650 O O . GLU A 1 88 ? 26.020 28.755 -1.054 1.00 42.32 323 GLU A O 1
ATOM 656 N N . GLY A 1 89 ? 25.681 30.524 -2.400 1.00 31.41 324 GLY A N 1
ATOM 657 C CA . GLY A 1 89 ? 26.885 31.213 -1.974 1.00 33.30 324 GLY A CA 1
ATOM 658 C C . GLY A 1 89 ? 26.854 31.521 -0.483 1.00 42.53 324 GLY A C 1
ATOM 659 O O . GLY A 1 89 ? 27.881 31.451 0.197 1.00 36.04 324 GLY A O 1
ATOM 660 N N . ASN A 1 90 ? 25.667 31.864 0.019 1.00 40.84 325 ASN A N 1
ATOM 661 C CA . ASN A 1 90 ? 25.486 32.204 1.429 1.00 42.01 325 ASN A CA 1
ATOM 662 C C . ASN A 1 90 ? 25.664 30.992 2.328 1.00 34.77 325 ASN A C 1
ATOM 663 O O . ASN A 1 90 ? 26.173 31.118 3.433 1.00 37.01 325 ASN A O 1
ATOM 668 N N . LEU A 1 91 ? 25.235 29.824 1.854 1.00 36.34 326 LEU A N 1
ATOM 669 C CA . LEU A 1 91 ? 25.476 28.585 2.576 1.00 43.40 326 LEU A CA 1
ATOM 670 C C . LEU A 1 91 ? 26.970 28.291 2.656 1.00 45.66 326 LEU A C 1
ATOM 671 O O . LEU A 1 91 ? 27.450 27.760 3.653 1.00 39.79 326 LEU A O 1
ATOM 676 N N . GLY A 1 92 ? 27.705 28.642 1.607 1.00 39.00 327 GLY A N 1
ATOM 677 C CA . GLY A 1 92 ? 29.148 28.487 1.624 1.00 35.91 327 GLY A CA 1
ATOM 678 C C . GLY A 1 92 ? 29.778 29.403 2.662 1.00 45.08 327 GLY A C 1
ATOM 679 O O . GLY A 1 92 ? 30.705 29.022 3.378 1.00 37.20 327 GLY A O 1
ATOM 680 N N . LEU A 1 93 ? 29.261 30.621 2.735 1.00 31.40 328 LEU A N 1
ATOM 681 C CA . LEU A 1 93 ? 29.759 31.630 3.649 1.00 37.38 328 LEU A CA 1
ATOM 682 C C . LEU A 1 93 ? 29.605 31.238 5.130 1.00 41.19 328 LEU A C 1
ATOM 683 O O . LEU A 1 93 ? 30.523 31.434 5.922 1.00 36.24 328 LEU A O 1
ATOM 688 N N . ILE A 1 94 ? 28.462 30.681 5.514 1.00 33.74 329 ILE A N 1
ATOM 689 C CA . ILE A 1 94 ? 28.277 30.354 6.924 1.00 41.41 329 ILE A CA 1
ATOM 690 C C . ILE A 1 94 ? 29.072 29.092 7.284 1.00 44.27 329 ILE A C 1
ATOM 691 O O . ILE A 1 94 ? 29.480 28.901 8.437 1.00 36.44 329 ILE A O 1
ATOM 696 N N . ARG A 1 95 ? 29.313 28.241 6.293 1.00 39.93 330 ARG A N 1
ATOM 697 C CA . ARG A 1 95 ? 30.179 27.088 6.496 1.00 35.33 330 ARG A CA 1
ATOM 698 C C . ARG A 1 95 ? 31.606 27.566 6.781 1.00 41.77 330 ARG A C 1
ATOM 699 O O . ARG A 1 95 ? 32.281 27.059 7.677 1.00 37.66 330 ARG A O 1
ATOM 707 N N . ALA A 1 96 ? 32.056 28.565 6.032 1.00 36.75 331 ALA A N 1
ATOM 708 C CA . ALA A 1 96 ? 33.362 29.156 6.286 1.00 39.78 331 ALA A CA 1
ATOM 709 C C . ALA A 1 96 ? 33.437 29.822 7.661 1.00 44.06 331 ALA A C 1
ATOM 710 O O . ALA A 1 96 ? 34.459 29.737 8.338 1.00 37.01 331 ALA A O 1
ATOM 712 N N . VAL A 1 97 ? 32.366 30.501 8.056 1.00 39.01 332 VAL A N 1
ATOM 713 C CA . VAL A 1 97 ? 32.333 31.182 9.344 1.00 42.38 332 VAL A CA 1
ATOM 714 C C . VAL A 1 97 ? 32.566 30.199 10.485 1.00 41.02 332 VAL A C 1
ATOM 715 O O . VAL A 1 97 ? 33.323 30.477 11.409 1.00 36.24 332 VAL A O 1
ATOM 719 N N . GLU A 1 98 ? 31.917 29.045 10.399 1.00 38.65 333 GLU A N 1
ATOM 720 C CA . GLU A 1 98 ? 31.930 28.073 11.477 1.00 43.17 333 GLU A CA 1
ATOM 721 C C . GLU A 1 98 ? 33.256 27.330 11.558 1.00 47.65 333 GLU A C 1
ATOM 722 O O . GLU A 1 98 ? 33.635 26.842 12.620 1.00 44.86 333 GLU A O 1
ATOM 728 N N . LYS A 1 99 ? 33.970 27.278 10.439 1.00 45.26 334 LYS A N 1
ATOM 729 C CA . LYS A 1 99 ? 35.216 26.529 10.348 1.00 41.32 334 LYS A CA 1
ATOM 730 C C . LYS A 1 99 ? 36.448 27.430 10.457 1.00 39.18 334 LYS A C 1
ATOM 731 O O . LYS A 1 99 ? 37.550 26.960 10.737 1.00 45.67 334 LYS A O 1
ATOM 737 N N . PHE A 1 100 ? 36.253 28.725 10.242 1.00 33.35 335 PHE A N 1
ATOM 738 C CA . PHE A 1 100 ? 37.346 29.692 10.287 1.00 32.07 335 PHE A CA 1
ATOM 739 C C . PHE A 1 100 ? 38.104 29.709 11.625 1.00 45.65 335 PHE A C 1
ATOM 740 O O . PHE A 1 100 ? 37.496 29.738 12.691 1.00 39.28 335 PHE A O 1
ATOM 748 N N . ASP A 1 101 ? 39.431 29.717 11.537 1.00 38.83 336 ASP A N 1
ATOM 749 C CA . ASP A 1 101 ? 40.338 29.766 12.679 1.00 44.31 336 ASP A CA 1
ATOM 750 C C . ASP A 1 101 ? 41.127 31.078 12.647 1.00 43.72 336 ASP A C 1
ATOM 751 O O . ASP A 1 101 ? 41.992 31.268 11.795 1.00 43.06 336 ASP A O 1
ATOM 756 N N . TYR A 1 102 ? 40.818 31.983 13.574 1.00 42.93 337 TYR A N 1
ATOM 757 C CA . TYR A 1 102 ? 41.421 33.318 13.584 1.00 39.55 337 TYR A CA 1
ATOM 758 C C . TYR A 1 102 ? 42.903 33.323 13.975 1.00 43.48 337 TYR A C 1
ATOM 759 O O . TYR A 1 102 ? 43.578 34.337 13.818 1.00 48.03 337 TYR A O 1
ATOM 768 N N . THR A 1 103 ? 43.408 32.210 14.498 1.00 45.01 338 THR A N 1
ATOM 769 C CA . THR A 1 103 ? 44.789 32.186 14.986 1.00 61.50 338 THR A CA 1
ATOM 770 C C . THR A 1 103 ? 45.806 31.984 13.855 1.00 55.12 338 THR A C 1
ATOM 771 O O . THR A 1 103 ? 46.968 32.376 13.977 1.00 58.74 338 THR A O 1
ATOM 775 N N . LYS A 1 104 ? 45.355 31.383 12.757 1.00 54.36 339 LYS A N 1
ATOM 776 C CA . LYS A 1 104 ? 46.215 31.079 11.610 1.00 50.06 339 LYS A CA 1
ATOM 777 C C . LYS A 1 104 ? 46.898 32.307 11.004 1.00 42.14 339 LYS A C 1
ATOM 778 O O . LYS A 1 104 ? 48.052 32.232 10.582 1.00 65.87 339 LYS A O 1
ATOM 784 N N . GLY A 1 105 ? 46.190 33.429 10.936 1.00 53.72 340 GLY A N 1
ATOM 785 C CA . GLY A 1 105 ? 46.794 34.661 10.454 1.00 47.40 340 GLY A CA 1
ATOM 786 C C . GLY A 1 105 ? 46.195 35.265 9.192 1.00 47.94 340 GLY A C 1
ATOM 787 O O . GLY A 1 105 ? 46.370 36.455 8.930 1.00 47.29 340 GLY A O 1
ATOM 788 N N . TYR A 1 106 ? 45.494 34.459 8.401 1.00 39.95 341 TYR A N 1
ATOM 789 C CA . TYR A 1 106 ? 44.892 34.969 7.165 1.00 48.56 341 TYR A CA 1
ATOM 790 C C . TYR A 1 106 ? 43.516 35.600 7.388 1.00 51.46 341 TYR A C 1
ATOM 791 O O . TYR A 1 106 ? 42.831 35.287 8.367 1.00 46.82 341 TYR A O 1
ATOM 800 N N . LYS A 1 107 ? 43.126 36.492 6.476 1.00 44.60 342 LYS A N 1
ATOM 801 C CA . LYS A 1 107 ? 41.828 37.165 6.549 1.00 49.24 342 LYS A CA 1
ATOM 802 C C . LYS A 1 107 ? 40.680 36.188 6.372 1.00 45.02 342 LYS A C 1
ATOM 803 O O . LYS A 1 107 ? 40.811 35.185 5.663 1.00 42.32 342 LYS A O 1
ATOM 809 N N . PHE A 1 108 ? 39.549 36.486 7.007 1.00 40.90 343 PHE A N 1
ATOM 810 C CA . PHE A 1 108 ? 38.368 35.653 6.855 1.00 41.13 343 PHE A CA 1
ATOM 811 C C . PHE A 1 108 ? 37.845 35.664 5.415 1.00 38.52 343 PHE A C 1
ATOM 812 O O . PHE A 1 108 ? 37.414 34.634 4.898 1.00 40.31 343 PHE A O 1
ATOM 820 N N . SER A 1 109 ? 37.871 36.829 4.781 1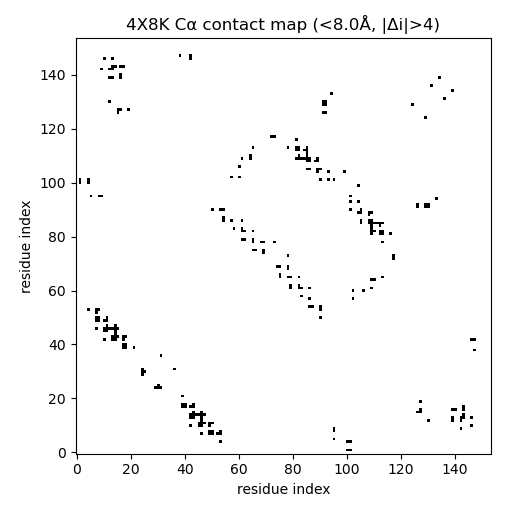.00 34.48 344 SER A N 1
ATOM 821 C CA . SER A 1 109 ? 37.359 36.954 3.423 1.00 48.21 344 SER A CA 1
ATOM 822 C C . SER A 1 109 ? 38.179 36.089 2.463 1.00 44.17 344 SER A C 1
ATOM 823 O O . SER A 1 109 ? 37.622 35.417 1.598 1.00 44.06 344 SER A O 1
ATOM 826 N N . THR A 1 110 ? 39.496 36.078 2.648 1.00 40.93 345 THR A N 1
ATOM 827 C CA . THR A 1 110 ? 40.368 35.196 1.878 1.00 34.41 345 THR A CA 1
ATOM 828 C C . THR A 1 110 ? 40.002 33.734 2.084 1.00 40.56 345 THR A C 1
ATOM 829 O O . THR A 1 110 ? 39.962 32.938 1.141 1.00 40.42 345 THR A O 1
ATOM 833 N N . TYR A 1 111 ? 39.738 33.386 3.334 1.00 35.03 346 TYR A N 1
ATOM 834 C CA . TYR A 1 111 ? 39.379 32.025 3.687 1.00 37.35 346 TYR A CA 1
ATOM 835 C C . TYR A 1 111 ? 38.013 31.624 3.134 1.00 43.50 346 TYR A C 1
ATOM 836 O O . TYR A 1 111 ? 37.827 30.489 2.702 1.00 38.66 346 TYR A O 1
ATOM 845 N N . ALA A 1 112 ? 37.057 32.550 3.169 1.00 35.19 347 ALA A N 1
ATOM 846 C CA . ALA A 1 112 ? 35.683 32.249 2.780 1.00 43.56 347 ALA A CA 1
ATOM 847 C C . ALA A 1 112 ? 35.547 32.020 1.269 1.00 36.78 347 ALA A C 1
ATOM 848 O O . ALA A 1 112 ? 34.666 31.284 0.827 1.00 38.75 347 ALA A O 1
ATOM 850 N N . THR A 1 113 ? 36.430 32.641 0.493 1.00 37.48 348 THR A N 1
ATOM 851 C CA . THR A 1 113 ? 36.334 32.614 -0.970 1.00 34.81 348 THR A CA 1
ATOM 852 C C . THR A 1 113 ? 36.206 31.198 -1.508 1.00 40.49 348 THR A C 1
ATOM 853 O O . THR A 1 113 ? 35.269 30.894 -2.249 1.00 41.08 348 THR A O 1
ATOM 857 N N . TRP A 1 114 ? 37.122 30.323 -1.114 1.00 35.70 349 TRP A N 1
ATOM 858 C CA . TRP A 1 114 ? 37.055 28.935 -1.552 1.00 32.61 349 TRP A CA 1
ATOM 859 C C . TRP A 1 114 ? 35.736 28.259 -1.178 1.00 47.47 349 TRP A C 1
ATOM 860 O O . TRP A 1 114 ? 35.186 27.515 -1.978 1.00 40.90 349 TRP A O 1
ATOM 871 N N . TRP A 1 115 ? 35.241 28.491 0.042 1.00 43.05 350 TRP A N 1
ATOM 872 C CA . TRP A 1 115 ? 34.005 27.842 0.484 1.00 38.63 350 TRP A CA 1
ATOM 873 C C . TRP A 1 115 ? 32.790 28.353 -0.281 1.00 35.74 350 TRP A C 1
ATOM 874 O O . TRP A 1 115 ? 31.841 27.616 -0.536 1.00 39.69 350 TRP A O 1
ATOM 885 N N . ILE A 1 116 ? 32.814 29.630 -0.626 1.00 37.65 351 ILE A N 1
ATOM 886 C CA . ILE A 1 116 ? 31.718 30.223 -1.361 1.00 37.61 351 ILE A CA 1
ATOM 887 C C . ILE A 1 116 ? 31.690 29.703 -2.813 1.00 47.99 351 ILE A C 1
ATOM 888 O O . ILE A 1 116 ? 30.636 29.272 -3.296 1.00 42.20 351 ILE A O 1
ATOM 893 N N . ARG A 1 117 ? 32.839 29.715 -3.493 1.00 45.01 352 ARG A N 1
ATOM 894 C CA . ARG A 1 117 ? 32.922 29.188 -4.864 1.00 43.92 352 ARG A CA 1
ATOM 895 C C . ARG A 1 117 ? 32.505 27.729 -4.907 1.00 42.80 352 ARG A C 1
ATOM 896 O O . ARG A 1 117 ? 31.774 27.301 -5.797 1.00 48.61 352 ARG A O 1
ATOM 904 N N . GLN A 1 118 ? 32.971 26.968 -3.927 1.00 40.22 353 GLN A N 1
ATOM 905 C CA . GLN A 1 118 ? 32.655 25.550 -3.847 1.00 45.46 353 GLN A CA 1
ATOM 906 C C . GLN A 1 118 ? 31.152 25.284 -3.785 1.00 57.59 353 GLN A C 1
ATOM 907 O O . GLN A 1 118 ? 30.644 24.436 -4.515 1.00 53.31 353 GLN A O 1
ATOM 913 N N . ALA A 1 119 ? 30.447 26.002 -2.911 1.00 50.55 354 ALA A N 1
ATOM 914 C CA . ALA A 1 119 ? 29.010 25.800 -2.731 1.00 47.94 354 ALA A CA 1
ATOM 915 C C . ALA A 1 119 ? 28.259 26.109 -4.017 1.00 49.02 354 ALA A C 1
ATOM 916 O O . ALA A 1 119 ? 27.336 25.393 -4.405 1.00 45.39 354 ALA A O 1
ATOM 918 N N . ILE A 1 120 ? 28.659 27.197 -4.660 1.00 41.39 355 ILE A N 1
ATOM 919 C CA . ILE A 1 120 ? 28.077 27.612 -5.923 1.00 43.82 355 ILE A CA 1
ATOM 920 C C . ILE A 1 120 ? 28.339 26.587 -7.019 1.00 54.96 355 ILE A C 1
ATOM 921 O O . ILE A 1 120 ? 27.435 26.202 -7.752 1.00 49.52 355 ILE A O 1
ATOM 926 N N . THR A 1 121 ? 29.587 26.148 -7.109 1.00 59.96 356 THR A N 1
ATOM 927 C CA . THR A 1 121 ? 30.014 25.174 -8.105 1.00 57.28 356 THR A CA 1
ATOM 928 C C . THR A 1 121 ? 29.282 23.836 -7.980 1.00 57.49 356 THR A C 1
ATOM 929 O O . THR A 1 121 ? 28.802 23.285 -8.970 1.00 62.19 356 THR A O 1
ATOM 933 N N . ARG A 1 122 ? 29.202 23.315 -6.762 1.00 50.84 357 ARG A N 1
ATOM 934 C CA . ARG A 1 122 ? 28.536 22.039 -6.524 1.00 60.22 357 ARG A CA 1
ATOM 935 C C . ARG A 1 122 ? 27.029 22.145 -6.736 1.00 71.90 357 ARG A C 1
ATOM 936 O O . ARG A 1 122 ? 26.382 21.178 -7.136 1.00 76.90 357 ARG A O 1
ATOM 944 N N . ALA A 1 123 ? 26.473 23.321 -6.463 1.00 60.53 358 ALA A N 1
ATOM 945 C CA . ALA A 1 123 ? 25.045 23.551 -6.653 1.00 65.78 358 ALA A CA 1
ATOM 946 C C . ALA A 1 123 ? 24.686 23.529 -8.137 1.00 68.55 358 ALA A C 1
ATOM 947 O O . ALA A 1 123 ? 23.637 23.012 -8.523 1.00 55.16 358 ALA A O 1
ATOM 949 N N . MET A 1 124 ? 25.566 24.096 -8.958 1.00 50.31 359 MET A N 1
ATOM 950 C CA . MET A 1 124 ? 25.362 24.158 -10.397 1.00 54.32 359 MET A CA 1
ATOM 951 C C . MET A 1 124 ? 25.516 22.793 -11.055 1.00 68.90 359 MET A C 1
ATOM 952 O O . MET A 1 124 ? 24.769 22.442 -11.969 1.00 73.97 359 MET A O 1
ATOM 957 N N . ALA A 1 125 ? 26.492 22.024 -10.589 1.00 64.92 360 ALA A N 1
ATOM 958 C CA . ALA A 1 125 ? 26.729 20.702 -11.144 1.00 65.94 36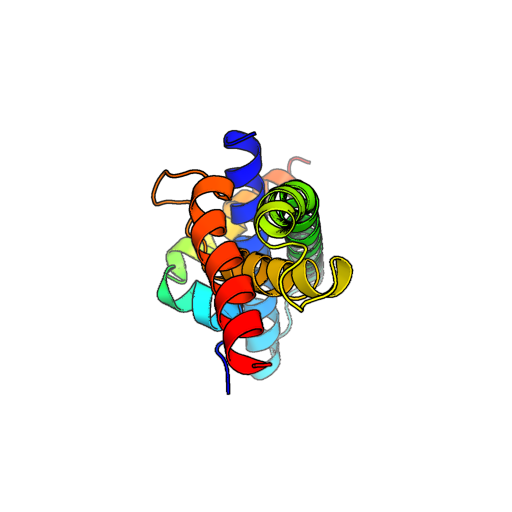0 ALA A CA 1
ATOM 959 C C . ALA A 1 125 ? 25.605 19.747 -10.765 1.00 73.31 360 ALA A C 1
ATOM 960 O O . ALA A 1 125 ? 25.226 18.881 -11.553 1.00 77.26 360 ALA A O 1
ATOM 962 N N . ASP A 1 126 ? 25.059 19.914 -9.565 1.00 60.61 361 ASP A N 1
ATOM 963 C CA . ASP A 1 126 ? 24.074 18.965 -9.057 1.00 80.82 361 ASP A CA 1
ATOM 964 C C . ASP A 1 126 ? 22.661 19.221 -9.589 1.00 91.01 361 ASP A C 1
ATOM 965 O O . ASP A 1 126 ? 21.817 18.325 -9.571 1.00 86.22 361 ASP A O 1
ATOM 970 N N . GLN A 1 127 ? 22.400 20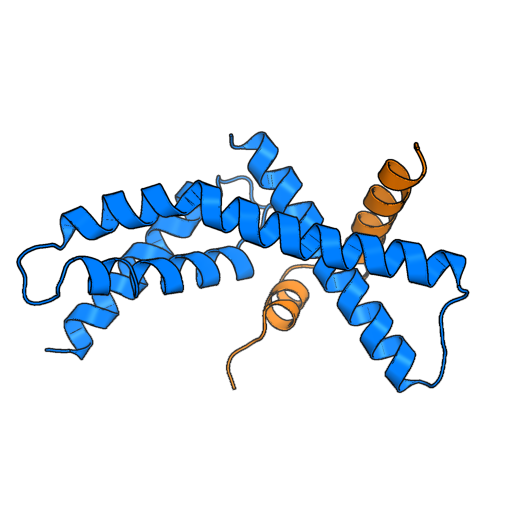.438 -10.057 1.00 85.01 362 GLN A N 1
ATOM 971 C CA . GLN A 1 127 ? 21.114 20.736 -10.673 1.00 81.20 362 GLN A CA 1
ATOM 972 C C . GLN A 1 127 ? 21.088 20.168 -12.086 1.00 96.65 362 GLN A C 1
ATOM 973 O O . GLN A 1 127 ? 20.037 19.769 -12.593 1.00 100.08 362 GLN A O 1
ATOM 979 N N . ALA A 1 128 ? 22.260 20.131 -12.714 1.00 97.01 363 ALA A N 1
ATOM 980 C CA . ALA A 1 128 ? 22.394 19.641 -14.083 1.00 101.97 363 ALA A CA 1
ATOM 981 C C . 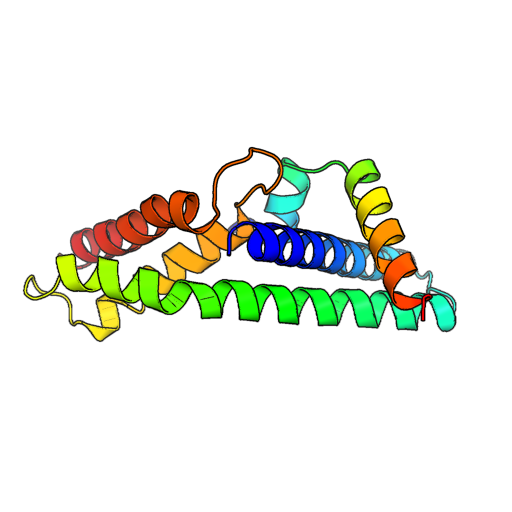ALA A 1 128 ? 22.763 18.159 -14.116 1.00 92.29 363 ALA A C 1
ATOM 982 O O . ALA A 1 128 ? 22.353 17.384 -13.250 1.00 88.50 363 ALA A O 1
ATOM 984 N N . PRO B 2 55 ? 24.514 12.961 10.548 1.00 103.61 77 PRO B N 1
ATOM 985 C CA . PRO B 2 55 ? 24.374 14.258 11.217 1.00 103.37 77 PRO B CA 1
ATOM 986 C C . PRO B 2 55 ? 25.589 15.160 11.003 1.00 102.00 77 PRO B C 1
ATOM 987 O O . PRO B 2 55 ? 26.708 14.772 11.347 1.00 92.02 77 PRO B O 1
ATOM 991 N N . PRO B 2 56 ? 25.371 16.357 10.435 1.00 97.03 78 PRO B N 1
ATOM 992 C CA . PRO B 2 56 ? 26.471 17.294 10.189 1.00 87.28 78 PRO B CA 1
ATOM 993 C C . PRO B 2 56 ? 27.008 17.853 11.499 1.00 76.78 78 PRO B C 1
ATOM 994 O O . PRO B 2 56 ? 26.241 18.008 12.448 1.00 64.64 78 PRO B O 1
ATOM 998 N N . ARG B 2 57 ? 28.303 18.139 11.553 1.00 71.70 79 ARG B N 1
ATOM 999 C CA . ARG B 2 57 ? 28.897 18.734 12.743 1.00 63.29 79 ARG B CA 1
ATOM 1000 C C . ARG B 2 57 ? 28.319 20.124 13.004 1.00 61.23 79 ARG B C 1
ATOM 1001 O O . ARG B 2 57 ? 28.207 20.948 12.094 1.00 56.71 79 ARG B O 1
ATOM 1009 N N . THR B 2 58 ? 27.937 20.375 14.251 1.00 59.86 80 THR B N 1
ATOM 1010 C CA . THR B 2 58 ? 27.459 21.694 14.637 1.00 44.76 80 THR B CA 1
ATOM 1011 C C . THR B 2 58 ? 28.633 22.662 14.686 1.00 47.07 80 THR B C 1
ATOM 1012 O O . THR B 2 58 ? 29.789 22.260 14.519 1.00 43.29 80 THR B O 1
ATOM 1016 N N . HIS B 2 59 ? 28.328 23.937 14.907 1.00 45.38 81 HIS B N 1
ATOM 1017 C CA . HIS B 2 59 ? 29.355 24.960 15.062 1.00 46.41 81 HIS B CA 1
ATOM 1018 C C . HIS B 2 59 ? 30.224 24.655 16.287 1.00 42.77 81 HIS B C 1
ATOM 1019 O O . HIS B 2 59 ? 31.450 24.802 16.245 1.00 42.28 81 HIS B O 1
ATOM 1026 N N . TRP B 2 60 ? 29.586 24.233 17.377 1.00 38.64 82 TRP B N 1
ATOM 1027 C CA . TRP B 2 60 ? 30.324 23.824 18.576 1.00 43.17 82 TRP B CA 1
ATOM 1028 C C . TRP B 2 60 ? 31.296 22.667 18.285 1.00 39.98 82 TRP B C 1
ATOM 1029 O O . TRP B 2 60 ? 32.467 22.725 18.670 1.00 38.77 82 TRP B O 1
ATOM 1040 N N . ASP B 2 61 ? 30.809 21.632 17.602 1.00 45.73 83 ASP B N 1
ATOM 1041 C CA . ASP B 2 61 ? 31.650 20.502 17.192 1.00 42.07 83 ASP B CA 1
ATOM 1042 C C . ASP B 2 61 ? 32.908 20.961 16.456 1.00 41.27 83 ASP B C 1
ATOM 1043 O O . ASP B 2 61 ? 33.999 20.444 16.694 1.00 43.89 83 ASP B O 1
ATOM 1048 N N . MET B 2 62 ? 32.742 21.926 15.554 1.00 45.28 84 MET B N 1
ATOM 1049 C CA . MET B 2 62 ? 33.860 22.500 14.810 1.00 42.88 84 MET B CA 1
ATOM 1050 C C . MET B 2 62 ? 34.833 23.244 15.732 1.00 39.58 84 MET B C 1
ATOM 1051 O O . MET B 2 62 ? 36.049 23.059 15.653 1.00 46.08 84 MET B O 1
ATOM 1056 N N . LEU B 2 63 ? 34.298 24.099 16.597 1.00 39.43 85 LEU B N 1
ATOM 1057 C CA . LEU B 2 63 ? 35.132 24.812 17.564 1.00 41.73 85 LEU B CA 1
ATOM 1058 C C . LEU B 2 63 ? 35.954 23.849 18.424 1.00 35.27 85 LEU B C 1
ATOM 1059 O O . LEU B 2 63 ? 37.139 24.080 18.681 1.00 33.67 85 LEU B O 1
ATOM 1064 N N . LEU B 2 64 ? 35.322 22.765 18.859 1.00 35.19 86 LEU B N 1
ATOM 1065 C CA . LEU B 2 64 ? 35.979 21.808 19.748 1.00 48.06 86 LEU B CA 1
ATOM 1066 C C . LEU B 2 64 ? 37.158 21.094 19.070 1.00 50.71 86 LEU B C 1
ATOM 1067 O O . LEU B 2 64 ? 38.081 20.639 19.741 1.00 54.96 86 LEU B O 1
ATOM 1072 N N . GLU B 2 65 ? 37.131 21.006 17.744 1.00 43.83 87 GLU B N 1
ATOM 1073 C CA . GLU B 2 65 ? 38.222 20.377 17.003 1.00 38.28 87 GLU B CA 1
ATOM 1074 C C . GLU B 2 65 ? 39.472 21.251 16.966 1.00 40.36 87 GLU B C 1
ATOM 1075 O O . GLU B 2 65 ? 40.588 20.741 16.902 1.00 51.67 87 GLU B O 1
ATOM 1081 N N . ARG B 2 66 ? 39.287 22.568 16.987 1.00 38.72 88 ARG B N 1
ATOM 1082 C CA . ARG B 2 66 ? 40.410 23.481 16.792 1.00 34.04 88 ARG B CA 1
ATOM 1083 C C . ARG B 2 66 ? 40.844 24.227 18.057 1.00 36.68 88 ARG B C 1
ATOM 1084 O O . ARG B 2 66 ? 41.883 24.882 18.059 1.00 41.23 88 ARG B O 1
ATOM 1092 N N . ARG B 2 67 ? 40.061 24.142 19.126 1.00 39.66 89 ARG B N 1
ATOM 1093 C CA . ARG B 2 67 ? 40.345 24.948 20.316 1.00 39.11 89 ARG B CA 1
ATOM 1094 C C . ARG B 2 67 ? 40.157 24.138 21.584 1.00 44.72 89 ARG B C 1
ATOM 1095 O O . ARG B 2 67 ? 39.101 23.541 21.784 1.00 44.34 89 ARG B O 1
ATOM 1103 N N . SER B 2 68 ? 41.176 24.114 22.440 1.00 48.08 90 SER B N 1
ATOM 1104 C CA . SER B 2 68 ? 41.063 23.412 23.715 1.00 48.60 90 SER B CA 1
ATOM 1105 C C . SER B 2 68 ? 40.113 24.158 24.653 1.00 38.12 90 SER B C 1
ATOM 1106 O O . SER B 2 68 ? 39.889 25.357 24.504 1.00 45.34 90 SER B O 1
ATOM 1109 N N . ILE B 2 69 ? 39.543 23.443 25.611 1.00 44.18 91 ILE B N 1
ATOM 1110 C CA . ILE B 2 69 ? 38.667 24.071 26.591 1.00 46.59 91 ILE B CA 1
ATOM 1111 C C . ILE B 2 69 ? 39.432 25.072 27.467 1.00 44.52 91 ILE B C 1
ATOM 1112 O O . ILE B 2 69 ? 38.874 26.078 27.896 1.00 44.84 91 ILE B O 1
ATOM 1117 N N . GLU B 2 70 ? 40.717 24.822 27.695 1.00 37.54 92 GLU B N 1
ATOM 1118 C CA . GLU B 2 70 ? 41.545 25.768 28.438 1.00 45.36 92 GLU B CA 1
ATOM 1119 C C . GLU B 2 70 ? 41.735 27.072 27.681 1.00 47.01 92 GLU B C 1
ATOM 1120 O O . GLU B 2 70 ? 41.757 28.152 28.279 1.00 48.83 92 GLU B O 1
ATOM 1126 N N . GLU B 2 71 ? 41.879 26.971 26.365 1.00 42.15 93 GLU B N 1
ATOM 1127 C CA . GLU B 2 71 ? 41.966 28.153 25.523 1.00 38.83 93 GLU B CA 1
ATOM 1128 C C . GLU B 2 71 ? 40.640 28.912 25.530 1.00 40.79 93 GLU B C 1
ATOM 1129 O O . GLU B 2 71 ? 40.618 30.141 25.559 1.00 43.46 93 GLU B O 1
ATOM 1135 N N . LEU B 2 72 ? 39.538 28.170 25.523 1.00 31.96 94 LEU B N 1
ATOM 1136 C CA . LEU B 2 72 ? 38.215 28.777 25.492 1.00 34.34 94 LEU B CA 1
ATOM 1137 C C . LEU B 2 72 ? 37.903 29.491 26.805 1.00 46.41 94 LEU B C 1
ATOM 1138 O O . LEU B 2 72 ? 37.228 30.521 26.806 1.00 46.54 94 LEU B O 1
ATOM 1143 N N . GLU B 2 73 ? 38.398 28.943 27.913 1.00 48.62 95 GLU B N 1
ATOM 1144 C CA . GLU B 2 73 ? 38.227 29.553 29.236 1.00 44.82 95 GLU B CA 1
ATOM 1145 C C . GLU B 2 73 ? 38.976 30.881 29.310 1.00 46.66 95 GLU B C 1
ATOM 1146 O O . GLU B 2 73 ? 38.446 31.880 29.786 1.00 49.51 95 GLU B O 1
ATOM 1152 N N . GLU B 2 74 ? 40.210 30.880 28.818 1.00 39.44 96 GLU B N 1
ATOM 1153 C CA . GLU B 2 74 ? 41.016 32.088 28.747 1.00 46.56 96 GLU B CA 1
ATOM 1154 C C . GLU B 2 74 ? 40.312 33.180 27.949 1.00 58.53 96 GLU B C 1
ATOM 1155 O O . GLU B 2 74 ? 40.308 34.346 28.339 1.00 51.62 96 GLU B O 1
ATOM 1161 N N . LEU B 2 75 ? 39.717 32.790 26.827 1.00 49.86 97 LEU B N 1
ATOM 1162 C CA . LEU B 2 75 ? 39.011 33.725 25.965 1.00 56.90 97 LEU B CA 1
ATOM 1163 C C . LEU B 2 75 ? 37.772 34.281 26.670 1.00 56.36 97 LEU B C 1
ATOM 1164 O O . LEU B 2 75 ? 37.524 35.484 26.657 1.00 55.66 97 LEU B O 1
ATOM 1169 N N . LEU B 2 76 ? 36.995 33.395 27.282 1.00 51.83 98 LEU B N 1
ATOM 1170 C CA . LEU B 2 76 ? 35.783 33.798 27.979 1.00 51.29 98 LEU B CA 1
ATOM 1171 C C . LEU B 2 76 ? 36.111 34.783 29.104 1.00 64.91 98 LEU B C 1
ATOM 1172 O O . LEU B 2 76 ? 35.389 35.759 29.310 1.00 61.37 98 LEU B O 1
ATOM 1177 N N . LYS B 2 77 ? 37.208 34.523 29.814 1.00 60.04 99 LYS B N 1
ATOM 1178 C CA . LYS B 2 77 ? 37.664 35.404 30.887 1.00 56.18 99 LYS B CA 1
ATOM 1179 C C . LYS B 2 77 ? 38.007 36.793 30.358 1.00 71.40 99 LYS B C 1
ATOM 1180 O O . LYS B 2 77 ? 37.616 37.798 30.949 1.00 57.93 99 LYS B O 1
ATOM 1186 N N . GLU B 2 78 ? 38.732 36.842 29.241 1.00 65.57 100 GLU B N 1
ATOM 1187 C CA . GLU B 2 78 ? 39.120 38.112 28.625 1.00 71.56 100 GLU B CA 1
ATOM 1188 C C . GLU B 2 78 ? 37.905 38.925 28.196 1.00 68.76 100 GLU B C 1
ATOM 1189 O O . GLU B 2 78 ? 37.952 40.153 28.147 1.00 74.49 100 GLU B O 1
ATOM 1195 N N . ARG B 2 79 ? 36.818 38.230 27.886 1.00 67.37 101 ARG B N 1
ATOM 1196 C CA . ARG B 2 79 ? 35.577 38.886 27.502 1.00 68.62 101 ARG B CA 1
ATOM 1197 C C . ARG B 2 79 ? 34.798 39.373 28.725 1.00 65.52 101 ARG B C 1
ATOM 1198 O O . ARG B 2 79 ? 34.359 40.519 28.771 1.00 73.02 101 ARG B O 1
ATOM 1206 N N . LEU B 2 80 ? 34.627 38.490 29.704 1.00 56.71 102 LEU B N 1
ATOM 1207 C CA . LEU B 2 80 ? 34.046 38.845 30.995 1.00 68.63 102 LEU B CA 1
ATOM 1208 C C . LEU B 2 80 ? 34.701 40.101 31.575 1.00 86.88 102 LEU B C 1
ATOM 1209 O O . LEU B 2 80 ? 34.057 40.888 32.269 1.00 83.47 102 LEU B O 1
ATOM 1214 N N . GLU B 2 81 ? 35.986 40.275 31.282 1.00 88.02 103 GLU B N 1
ATOM 1215 C CA . GLU B 2 81 ? 36.760 41.399 31.796 1.00 81.48 103 GLU B CA 1
ATOM 1216 C C . GLU B 2 81 ? 36.352 42.717 31.152 1.00 80.43 103 GLU B C 1
ATOM 1217 O O . GLU B 2 81 ? 36.107 43.703 31.846 1.00 92.68 103 GLU B O 1
ATOM 1223 N N . LEU B 2 82 ? 36.285 42.731 29.824 1.00 81.29 104 LEU B N 1
ATOM 1224 C CA . LEU B 2 82 ? 35.865 43.919 29.085 1.00 75.70 104 LEU B CA 1
ATOM 1225 C C . LEU B 2 82 ? 34.462 44.369 29.496 1.00 88.98 104 LEU B C 1
ATOM 1226 O O . LEU B 2 82 ? 34.181 45.565 29.556 1.00 100.05 104 LEU B O 1
ATOM 1231 N N . ILE B 2 83 ? 33.588 43.406 29.778 1.00 87.92 105 ILE B N 1
ATOM 1232 C CA . ILE B 2 83 ? 32.248 43.699 30.283 1.00 92.34 105 ILE B CA 1
ATOM 1233 C C . ILE B 2 83 ? 32.303 44.479 31.588 1.00 103.44 105 ILE B C 1
ATOM 1234 O O . ILE B 2 83 ? 31.683 45.534 31.726 1.00 117.90 105 ILE B O 1
ATOM 1239 N N . ARG B 2 84 ? 33.051 43.940 32.546 1.00 91.61 106 ARG B N 1
ATOM 1240 C CA . ARG B 2 84 ? 33.108 44.493 33.891 1.00 94.42 106 ARG B CA 1
ATOM 1241 C C . ARG B 2 84 ? 33.997 45.733 33.958 1.00 110.59 106 ARG B C 1
ATOM 1242 O O . ARG B 2 84 ? 34.354 46.192 35.043 1.00 108.36 106 ARG B O 1
ATOM 1250 N N . SER B 2 85 ? 34.343 46.275 32.793 1.00 112.09 107 SER B N 1
ATOM 1251 C CA . SER B 2 85 ? 35.160 47.482 32.721 1.00 115.87 107 SER B CA 1
ATOM 1252 C C . SER B 2 85 ? 34.702 48.432 31.611 1.00 104.84 107 SER B C 1
ATOM 1253 O O . SER B 2 85 ? 35.458 48.706 30.678 1.00 106.77 107 SER B O 1
ATOM 1256 N N . ARG B 2 86 ? 33.474 48.939 31.709 1.00 103.60 108 ARG B N 1
ATOM 1257 C CA . ARG B 2 86 ? 32.568 48.618 32.811 1.00 111.71 108 ARG B CA 1
ATOM 1258 C C . ARG B 2 86 ? 31.120 48.948 32.450 1.00 110.28 108 ARG B C 1
ATOM 1259 O O . ARG B 2 86 ? 30.382 48.101 31.942 1.00 105.89 108 ARG B O 1
#

InterPro domains:
  IPR000943 RNA polymerase sigma-70 [PR00046] (319-332)
  IPR000943 RNA polymerase sigma-70 [PR00046] (343-351)
  IPR000943 RNA polymerase sigma-70 [PR00046] (467-479)
  IPR000943 RNA polymerase sigma-70 [PR00046] (488-503)
  IPR000943 RNA polymerase sigma-70 [PR00046] (503-514)
  IPR000943 RNA polymerase sigma-70 [PS00715] (319-332)
  IPR000943 RNA polymerase sigma-70 [PS00716] (488-514)
  IPR007624 RNA polymerase sigma-70 region 3 [PF04539] (374-450)
  IPR007627 RNA polymerase sigma-70 region 2 [PF04542] (295-365)
  IPR007630 RNA polymerase sigma-70 region 4 [PF04545] (463-516)
  IPR009042 RNA polymerase sigma-70 region 1.2 [PF00140] (226-259)
  IPR012760 RNA polymerase sigma factor RpoD, C-terminal [TIGR02393] (291-527)
  IPR013324 RNA polymerase sigma factor, region 3/4-like [SSF88659] (368-441)
  IPR013324 RNA polymerase sigma factor, region 3/4-like [SSF88659] (427-527)
  IPR013325 RNA polymerase sigma factor, region 2 [SSF88946] (223-365)
  IPR014284 RNA polymerase sigma-70-like domain [TIGR02937] (291-516)
  IPR028630 RNA polymerase sigma factor RpoD [MF_00963] (110-528)
  IPR036388 Winged helix-like DNA-binding domain superfamily [G3DSA:1.10.10.10] (368-444)
  IPR036388 Winged helix-like DNA-binding domain superfamily [G3DSA:1.10.10.10] (446-528)
  IPR050239 Sigma-70 factor family, RNA polymerase initiation factors [PTHR30603] (87-527)

Sequence (154 aa):
NAEEEVELAKRIEAGLYATQLMTELSERGEKLPAAQRRDMMWICRDGDRAKNHLLEANLRLVVSLAKRYTGRGMAFLDLIQQEGNLGLIRAVEKFDYTKGYKFSTYATWWIRQAITRAMADQAPPRTHWDMLLERRSIEELEELLKERLELIRSR